Protein AF-A0A7Y0SFY8-F1 (afdb_monomer)

Structure (mmCIF, N/CA/C/O backbone):
data_AF-A0A7Y0SFY8-F1
#
_entry.id   AF-A0A7Y0SFY8-F1
#
loop_
_atom_site.group_PDB
_atom_site.id
_atom_site.type_symbol
_atom_site.label_atom_id
_atom_site.label_alt_id
_atom_site.label_comp_id
_atom_site.label_asym_id
_atom_site.label_entity_id
_atom_site.label_seq_id
_atom_site.pdbx_PDB_ins_code
_atom_site.Cartn_x
_atom_site.Cartn_y
_atom_site.Cartn_z
_atom_site.occupancy
_atom_site.B_iso_or_equiv
_atom_site.auth_seq_id
_atom_site.auth_comp_id
_atom_site.auth_asym_id
_atom_site.auth_atom_id
_atom_site.pdbx_PDB_model_num
ATOM 1 N N . VAL A 1 1 ? -7.876 0.802 7.768 1.00 87.81 1 VAL A N 1
ATOM 2 C CA . VAL A 1 1 ? -7.987 -0.620 8.190 1.00 87.81 1 VAL A CA 1
ATOM 3 C C . VAL A 1 1 ? -7.511 -0.828 9.629 1.00 87.81 1 VAL A C 1
ATOM 5 O O . VAL A 1 1 ? -8.339 -1.159 10.466 1.00 87.81 1 VAL A O 1
ATOM 8 N N . GLY A 1 2 ? -6.236 -0.569 9.954 1.00 93.88 2 GLY A N 1
ATOM 9 C CA . GLY A 1 2 ? -5.668 -0.890 11.279 1.00 93.88 2 GLY A CA 1
ATOM 10 C C . GLY A 1 2 ? -6.326 -0.209 12.489 1.00 93.88 2 GLY A C 1
ATOM 11 O O . GLY A 1 2 ? -6.548 -0.858 13.505 1.00 93.88 2 GLY A O 1
ATOM 12 N N . SER A 1 3 ? -6.717 1.065 12.393 1.00 97.06 3 SER A N 1
ATOM 13 C CA . SER A 1 3 ? -7.307 1.785 13.537 1.00 97.06 3 SER A CA 1
ATOM 14 C C . SER A 1 3 ? -8.636 1.190 14.020 1.00 97.06 3 SER A C 1
ATOM 16 O O . SER A 1 3 ? -8.899 1.182 15.217 1.00 97.06 3 SER A O 1
ATOM 18 N N . VAL A 1 4 ? -9.453 0.640 13.111 1.00 97.06 4 VAL A N 1
ATOM 19 C CA . VAL A 1 4 ? -10.701 -0.065 13.465 1.00 97.06 4 VAL A CA 1
ATOM 20 C C . VAL A 1 4 ? -10.394 -1.298 14.311 1.00 97.06 4 VAL A C 1
ATOM 22 O O . VAL A 1 4 ? -11.019 -1.501 15.347 1.00 97.06 4 VAL A O 1
ATOM 25 N N . GLN A 1 5 ? -9.407 -2.091 13.887 1.00 96.81 5 GLN A N 1
ATOM 26 C CA . GLN A 1 5 ? -8.980 -3.285 14.610 1.00 96.81 5 GLN A CA 1
ATOM 27 C C . GLN A 1 5 ? -8.456 -2.926 16.003 1.00 96.81 5 GLN A C 1
ATOM 29 O O . GLN A 1 5 ? -8.832 -3.572 16.974 1.00 96.81 5 GLN A O 1
ATOM 34 N N . LEU A 1 6 ? -7.634 -1.878 16.11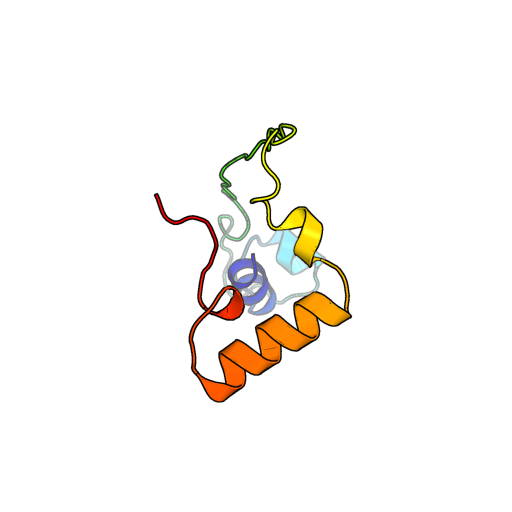5 1.00 98.25 6 LEU A N 1
ATOM 35 C CA . LEU A 1 6 ? -7.105 -1.427 17.402 1.00 98.25 6 LEU A CA 1
ATOM 36 C C . LEU A 1 6 ? -8.223 -1.022 18.375 1.00 98.25 6 LEU A C 1
ATOM 38 O O . LEU A 1 6 ? -8.195 -1.429 19.536 1.00 98.25 6 LEU A O 1
ATOM 42 N N . LEU A 1 7 ? -9.218 -0.259 17.909 1.00 98.31 7 LEU A N 1
ATOM 43 C CA . LEU A 1 7 ? -10.367 0.137 18.729 1.00 98.31 7 LEU A CA 1
ATOM 44 C C . LEU A 1 7 ? -11.166 -1.081 19.198 1.00 98.31 7 LEU A C 1
ATOM 46 O O . LEU A 1 7 ? -11.433 -1.209 20.393 1.00 98.31 7 LEU A O 1
ATOM 50 N N . GLN A 1 8 ? -11.473 -2.008 18.289 1.00 97.94 8 GLN A N 1
ATOM 51 C CA . GLN A 1 8 ? -12.230 -3.211 18.631 1.00 97.94 8 GLN A CA 1
ATOM 52 C C . GLN A 1 8 ? -11.467 -4.102 19.619 1.00 97.94 8 GLN A C 1
ATOM 54 O O . GLN A 1 8 ? -12.040 -4.501 20.625 1.00 97.94 8 GLN A O 1
ATOM 59 N N . LEU A 1 9 ? -10.162 -4.328 19.414 1.00 98.00 9 LEU A N 1
ATOM 60 C CA . LEU A 1 9 ? -9.297 -5.049 20.364 1.00 98.00 9 LEU A CA 1
ATOM 61 C C . LEU A 1 9 ? -9.184 -4.352 21.726 1.00 98.00 9 LEU A C 1
ATOM 63 O O . LEU A 1 9 ? -8.928 -5.003 22.735 1.00 98.00 9 LEU A O 1
ATOM 67 N N . SER A 1 10 ? -9.407 -3.040 21.767 1.00 98.38 10 SER A N 1
ATOM 68 C CA . SER A 1 10 ? -9.437 -2.255 23.004 1.00 98.38 10 SER A CA 1
ATOM 69 C C . SER A 1 10 ? -10.810 -2.255 23.691 1.00 98.38 10 SER A C 1
ATOM 71 O O . SER A 1 10 ? -10.963 -1.594 24.718 1.00 98.38 10 SER A O 1
ATOM 73 N N . GLY A 1 11 ? -11.807 -2.968 23.152 1.00 98.31 11 GLY A N 1
ATOM 74 C CA . GLY A 1 11 ? -13.173 -3.019 23.685 1.00 98.31 11 GLY A CA 1
ATOM 75 C C . GLY A 1 11 ? -14.072 -1.856 23.252 1.00 98.31 11 GLY A C 1
ATOM 76 O O . GLY A 1 11 ? -15.081 -1.592 23.906 1.00 98.31 11 GLY A O 1
ATOM 77 N N . ILE A 1 12 ? -13.710 -1.146 22.176 1.00 98.56 12 ILE A N 1
ATOM 78 C CA . ILE A 1 12 ? -14.455 -0.009 21.618 1.00 98.56 12 ILE A CA 1
ATOM 79 C C . ILE A 1 12 ? -14.987 -0.383 20.229 1.00 98.56 12 ILE A C 1
ATOM 81 O O . ILE A 1 12 ? -14.229 -0.492 19.265 1.00 98.56 12 ILE A O 1
ATOM 85 N N . GLY A 1 13 ? -16.300 -0.563 20.098 1.00 98.12 13 GLY A N 1
ATOM 86 C CA . GLY A 1 13 ? -16.913 -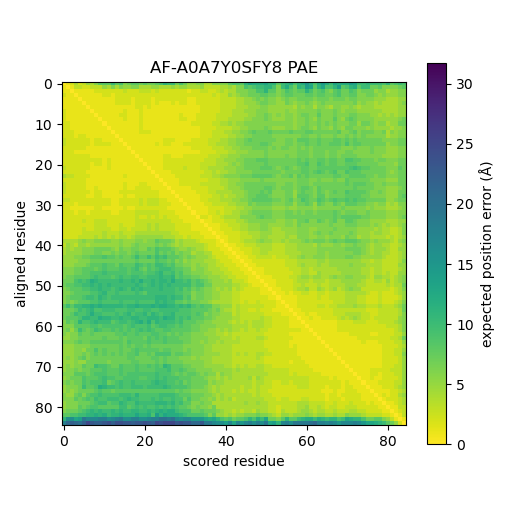0.956 18.828 1.00 98.12 13 GLY A CA 1
ATOM 87 C C . GLY A 1 13 ? -18.312 -1.557 18.967 1.00 98.12 13 GLY A C 1
ATOM 88 O O . GLY A 1 13 ? -18.904 -1.457 20.042 1.00 98.12 13 GLY A O 1
ATOM 89 N N . PRO A 1 14 ? -18.866 -2.161 17.899 1.00 98.31 14 PRO A N 1
ATOM 90 C CA . PRO A 1 14 ? -20.202 -2.746 17.926 1.00 98.31 14 PRO A CA 1
ATOM 91 C C . PRO A 1 14 ? -20.298 -3.870 18.956 1.00 98.31 14 PRO A C 1
ATOM 93 O O . PRO A 1 14 ? -19.504 -4.815 18.904 1.00 98.31 14 PRO A O 1
ATOM 96 N N . LYS A 1 15 ? -21.286 -3.811 19.854 1.00 97.94 15 LYS A N 1
ATOM 97 C CA . LYS A 1 15 ? -21.401 -4.755 20.982 1.00 97.94 15 LYS A CA 1
ATOM 98 C C . LYS A 1 15 ? -21.383 -6.214 20.516 1.00 97.94 15 LYS A C 1
ATOM 100 O O . LYS A 1 15 ? -20.570 -7.003 20.984 1.00 97.94 15 LYS A O 1
ATOM 105 N N . ALA A 1 16 ? -22.200 -6.538 19.514 1.00 97.75 16 ALA A N 1
ATOM 106 C CA . ALA A 1 16 ? -22.296 -7.890 18.966 1.00 97.75 16 ALA A CA 1
ATOM 107 C C . ALA A 1 16 ? -20.983 -8.385 18.331 1.00 97.75 16 ALA A C 1
ATOM 109 O O . ALA A 1 16 ? -20.692 -9.580 18.359 1.00 97.75 16 ALA A O 1
ATOM 110 N N . VAL A 1 17 ? -20.184 -7.483 17.749 1.00 97.62 17 VAL A N 1
ATOM 111 C CA . VAL A 1 17 ? -18.881 -7.833 17.161 1.00 97.62 17 VAL A CA 1
ATOM 112 C C . VAL A 1 17 ? -17.875 -8.149 18.262 1.00 97.62 17 VAL A C 1
ATOM 114 O O . VAL A 1 17 ? -17.178 -9.157 18.173 1.00 97.62 17 VAL A O 1
ATOM 117 N N . LEU A 1 18 ? -17.827 -7.315 19.302 1.00 98.50 18 LEU A N 1
ATOM 118 C CA . LEU A 1 18 ? -16.924 -7.490 20.438 1.00 98.50 18 LEU A CA 1
ATOM 119 C C . LEU A 1 18 ? -17.253 -8.754 21.240 1.00 98.50 18 LEU A C 1
ATOM 121 O O . LEU A 1 18 ? -16.365 -9.566 21.483 1.00 98.50 18 LEU A O 1
ATOM 125 N N . GLU A 1 19 ? -18.529 -8.975 21.563 1.00 97.88 19 GLU A N 1
ATOM 126 C CA . GLU A 1 19 ? -18.985 -10.163 22.295 1.00 97.88 19 GLU A CA 1
ATOM 127 C C . GLU A 1 19 ? -18.693 -11.450 21.518 1.00 97.88 19 GLU A C 1
ATOM 129 O O . GLU A 1 19 ? -18.161 -12.408 22.077 1.00 97.88 19 GLU A O 1
ATOM 134 N N . LYS A 1 20 ? -18.954 -11.459 20.203 1.00 98.19 20 LYS A N 1
ATOM 135 C CA . LYS A 1 20 ? -18.616 -12.596 19.333 1.00 98.19 20 LYS A CA 1
ATOM 136 C C . LYS A 1 20 ? -17.111 -12.881 19.304 1.00 98.19 20 LYS A C 1
ATOM 138 O O . LYS A 1 20 ? -16.717 -14.032 19.136 1.00 98.19 20 LYS A O 1
ATOM 143 N N . ALA A 1 21 ? -16.284 -11.848 19.443 1.00 97.38 21 ALA A N 1
ATOM 144 C CA . ALA A 1 21 ? -14.832 -11.965 19.497 1.00 97.38 21 ALA A CA 1
ATOM 145 C C . ALA A 1 21 ? -14.291 -12.271 20.909 1.00 97.38 21 ALA A C 1
ATOM 147 O O . ALA A 1 21 ? -13.078 -12.384 21.069 1.00 97.38 21 ALA A O 1
ATOM 148 N N . GLY A 1 22 ? -15.152 -12.407 21.927 1.00 98.12 22 GLY A N 1
ATOM 149 C CA . GLY A 1 22 ? -14.738 -12.634 23.315 1.00 98.12 22 GLY A CA 1
ATOM 150 C C . GLY A 1 22 ? -14.064 -11.422 23.966 1.00 98.12 22 GLY A C 1
ATOM 151 O O . GLY A 1 22 ? -13.289 -11.582 24.906 1.00 98.12 22 GLY A O 1
ATOM 152 N N . ILE A 1 23 ? -14.324 -10.216 23.457 1.00 98.31 23 ILE A N 1
ATOM 153 C CA . ILE A 1 23 ? -13.733 -8.968 23.941 1.00 98.31 23 ILE A CA 1
ATOM 154 C C . ILE A 1 23 ? -14.714 -8.284 24.893 1.00 98.31 23 ILE A C 1
ATOM 156 O O . ILE A 1 23 ? -15.886 -8.093 24.564 1.00 98.31 23 ILE A O 1
ATOM 160 N N . GLU A 1 24 ? -14.220 -7.874 26.061 1.00 98.25 24 GLU A N 1
ATOM 161 C CA . GLU A 1 24 ? -14.982 -7.054 27.001 1.00 98.25 24 GLU A CA 1
ATOM 162 C C . GLU A 1 24 ? -15.418 -5.735 26.344 1.00 98.25 24 GLU A C 1
ATOM 164 O O . GLU A 1 24 ? -14.606 -4.973 25.812 1.00 98.25 24 GLU A O 1
ATOM 169 N N . VAL A 1 25 ? -16.716 -5.444 26.406 1.00 98.31 25 VAL A N 1
ATOM 170 C CA . VAL A 1 25 ? -17.288 -4.219 25.844 1.00 98.31 25 VAL A CA 1
ATOM 171 C C . VAL A 1 25 ? -17.063 -3.065 26.817 1.00 98.31 25 VAL A C 1
ATOM 173 O O . VAL A 1 25 ? -17.851 -2.859 27.737 1.00 98.31 25 VAL A O 1
ATOM 176 N N . LYS A 1 26 ? -16.003 -2.284 26.591 1.00 98.25 26 LYS A N 1
ATOM 177 C CA . LYS A 1 26 ? -15.719 -1.061 27.361 1.00 98.25 26 LYS A CA 1
ATOM 178 C C . LYS A 1 26 ? -16.552 0.122 26.884 1.00 98.25 26 LYS A C 1
ATOM 180 O O . LYS A 1 26 ? -16.996 0.937 27.687 1.00 98.25 26 LYS A O 1
ATOM 185 N N . HIS A 1 27 ? -16.762 0.228 25.573 1.00 98.31 27 HIS A N 1
ATOM 186 C CA . HIS A 1 27 ? -17.583 1.276 24.978 1.00 98.31 27 HIS A CA 1
ATOM 187 C C . HIS A 1 27 ? -18.267 0.774 23.703 1.00 98.31 27 HIS A C 1
ATOM 189 O O . HIS A 1 27 ? -17.613 0.451 22.710 1.00 98.31 27 HIS A O 1
ATOM 195 N N . SER A 1 28 ? -19.599 0.726 23.723 1.00 97.62 28 SER A N 1
ATOM 196 C CA . SER A 1 28 ? -20.386 0.336 22.553 1.00 97.62 28 SER A CA 1
ATOM 197 C C . SER A 1 28 ? -20.421 1.482 21.544 1.00 97.62 28 SER A C 1
ATOM 199 O O . SER A 1 28 ? -21.022 2.521 21.811 1.00 97.62 28 SER A O 1
ATOM 201 N N . LEU A 1 29 ? -19.800 1.290 20.381 1.00 97.88 29 LEU A N 1
ATOM 202 C CA . LEU A 1 29 ? -19.740 2.286 19.310 1.00 97.88 29 LEU A CA 1
ATOM 203 C C . LEU A 1 29 ? -19.953 1.628 17.943 1.00 97.88 29 LEU A C 1
ATOM 205 O O . LEU A 1 29 ? -19.017 1.158 17.297 1.00 97.88 29 LEU A O 1
ATOM 209 N N . GLU A 1 30 ? -21.205 1.625 17.488 1.00 96.88 30 GLU A N 1
ATOM 210 C CA . GLU A 1 30 ? -21.656 0.900 16.288 1.00 96.88 30 GLU A CA 1
ATOM 211 C C . GLU A 1 30 ? -21.008 1.380 14.976 1.00 96.88 30 GLU A C 1
ATOM 213 O O . GLU A 1 30 ? -20.945 0.634 13.998 1.00 96.88 30 GLU A O 1
ATOM 218 N N . GLY A 1 31 ? -20.492 2.613 14.947 1.00 96.75 31 GLY A N 1
ATOM 219 C CA . GLY A 1 31 ? -19.806 3.171 13.779 1.00 96.75 31 GLY A CA 1
ATOM 220 C C . GLY A 1 31 ? -18.417 2.575 13.518 1.00 96.75 31 GLY A C 1
ATOM 221 O O . GLY A 1 31 ? -17.922 2.654 12.393 1.00 96.75 31 GLY A O 1
ATOM 222 N N . VAL A 1 32 ? -17.774 1.960 14.520 1.00 97.69 32 VAL A N 1
ATOM 223 C CA . VAL A 1 32 ? -16.425 1.395 14.358 1.00 97.69 32 VAL A CA 1
ATOM 224 C C . VAL A 1 32 ? -16.469 0.214 13.387 1.00 97.69 32 VAL A C 1
ATOM 226 O O . VAL A 1 32 ? -17.129 -0.795 13.629 1.00 97.69 32 VAL A O 1
ATOM 229 N N . GLY A 1 33 ? -15.731 0.339 12.284 1.00 95.50 33 GLY A N 1
ATOM 230 C CA . GLY A 1 33 ? -15.705 -0.652 11.205 1.00 95.50 33 GLY A CA 1
ATOM 231 C C . GLY A 1 33 ? -16.816 -0.492 10.167 1.00 95.50 33 GLY A C 1
ATOM 232 O O . GLY A 1 33 ? -16.980 -1.366 9.318 1.00 95.50 33 GLY A O 1
ATOM 233 N N . LYS A 1 34 ? -17.573 0.609 10.211 1.00 95.81 34 LYS A N 1
ATOM 234 C CA . LYS A 1 34 ? -18.549 0.997 9.183 1.00 95.81 34 LYS A CA 1
ATOM 235 C C . LYS A 1 34 ? -18.000 2.123 8.309 1.00 95.81 34 LYS A C 1
ATOM 237 O O . LYS A 1 34 ? -16.950 2.687 8.600 1.00 95.81 34 LYS A O 1
ATOM 242 N N . ASN A 1 35 ? -18.739 2.439 7.241 1.00 95.56 35 ASN A N 1
ATOM 243 C CA . ASN A 1 35 ? -18.429 3.528 6.311 1.00 95.56 35 ASN A CA 1
ATOM 244 C C . ASN A 1 35 ? -16.999 3.447 5.737 1.00 95.56 35 ASN A C 1
ATOM 246 O O . ASN A 1 35 ? -16.299 4.453 5.640 1.00 95.56 35 ASN A O 1
ATOM 250 N N . LEU A 1 36 ? -16.551 2.237 5.386 1.00 95.69 36 LEU A N 1
ATOM 251 C CA . LEU A 1 36 ? -15.322 2.091 4.617 1.00 95.69 36 LEU A CA 1
ATOM 252 C C . LEU A 1 36 ? -15.582 2.638 3.214 1.00 95.69 36 LEU A C 1
ATOM 254 O O . LEU A 1 36 ? -16.463 2.148 2.511 1.00 95.69 36 LEU A O 1
ATOM 258 N N . GLN A 1 37 ? -14.821 3.655 2.842 1.00 96.50 37 GLN A N 1
ATOM 259 C CA . GLN A 1 37 ? -14.833 4.241 1.513 1.00 96.50 37 GLN A CA 1
ATOM 260 C C . GLN A 1 37 ? -13.471 4.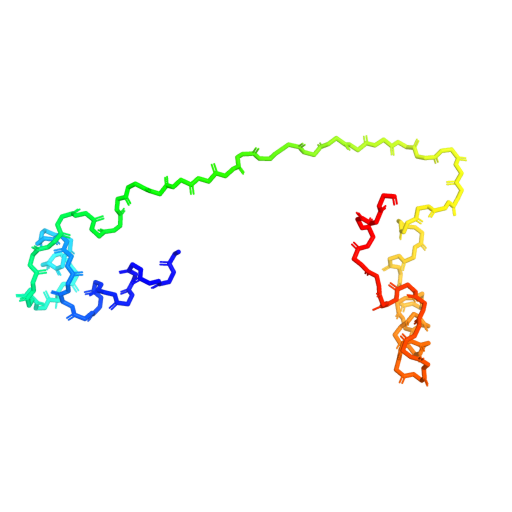013 0.881 1.00 96.50 37 GLN A C 1
ATOM 262 O O . GLN A 1 37 ? -12.455 3.989 1.580 1.00 96.50 37 GLN A O 1
ATOM 267 N N . ASP A 1 38 ? -13.477 3.840 -0.429 1.00 97.06 38 ASP A N 1
ATOM 268 C CA . ASP A 1 38 ? -12.272 3.667 -1.217 1.00 97.06 38 ASP A CA 1
ATOM 269 C C . ASP A 1 38 ? -12.461 4.325 -2.582 1.00 97.06 38 ASP A C 1
ATOM 271 O O . ASP A 1 38 ? -13.591 4.542 -3.033 1.00 97.06 38 ASP A O 1
ATOM 275 N N . HIS A 1 39 ? -11.354 4.652 -3.234 1.00 96.12 39 HIS A N 1
ATOM 276 C CA . HIS A 1 39 ? -11.358 5.118 -4.612 1.00 96.12 39 HIS A CA 1
ATOM 277 C C . HIS A 1 39 ? -11.138 3.913 -5.523 1.00 96.12 39 HIS A C 1
ATOM 279 O O . HIS A 1 39 ? -10.065 3.318 -5.532 1.00 96.12 39 HIS A O 1
ATOM 285 N N . LEU A 1 40 ? -12.161 3.547 -6.298 1.00 94.94 40 LEU A N 1
ATOM 286 C CA . LEU A 1 40 ? -12.045 2.453 -7.260 1.00 94.94 40 LEU A CA 1
ATOM 287 C C . LEU A 1 40 ? -11.099 2.855 -8.398 1.00 94.94 40 LEU A C 1
ATOM 289 O O . LEU A 1 40 ? -11.303 3.885 -9.041 1.00 94.94 40 LEU A O 1
ATOM 293 N N . GLU A 1 41 ? -10.101 2.018 -8.669 1.00 95.12 41 GLU A N 1
ATOM 294 C CA . GLU A 1 41 ? -9.108 2.245 -9.718 1.00 95.12 41 GLU A CA 1
ATOM 295 C C . GLU A 1 41 ? -9.169 1.150 -10.793 1.00 95.12 41 GLU A C 1
ATOM 297 O O . GLU A 1 41 ? -9.344 -0.034 -10.496 1.00 95.12 41 GLU A O 1
ATOM 302 N N . VAL A 1 42 ? -9.011 1.551 -12.059 1.00 95.75 42 VAL A N 1
ATOM 303 C CA . VAL A 1 42 ? -8.896 0.648 -13.213 1.00 95.75 42 VAL A CA 1
ATOM 304 C C . VAL A 1 42 ? -7.676 1.047 -14.034 1.00 95.75 42 VAL A C 1
ATOM 306 O O . VAL A 1 42 ? -7.588 2.173 -14.522 1.00 95.75 42 VAL A O 1
ATOM 309 N N . TYR A 1 43 ? -6.751 0.106 -14.224 1.00 92.62 43 TYR A N 1
ATOM 310 C CA . TYR A 1 43 ? -5.537 0.331 -15.005 1.00 92.62 43 TYR A CA 1
ATOM 311 C C . TYR A 1 43 ? -5.744 0.001 -16.483 1.00 92.62 43 TYR A C 1
ATOM 313 O O . TYR A 1 43 ? -6.147 -1.109 -16.834 1.00 92.62 43 TYR A O 1
ATOM 321 N N . PHE A 1 44 ? -5.365 0.933 -17.355 1.00 93.94 44 PHE A N 1
ATOM 322 C CA . PHE A 1 44 ? -5.242 0.695 -18.790 1.00 93.94 44 PHE A CA 1
ATOM 323 C C . PHE A 1 44 ? -3.768 0.631 -19.168 1.00 93.94 44 PHE A C 1
ATOM 325 O O . PHE A 1 44 ? -2.998 1.543 -18.872 1.00 93.94 44 PHE A O 1
ATOM 332 N N . GLN A 1 45 ? -3.375 -0.448 -19.836 1.00 93.19 45 GLN A N 1
ATOM 333 C CA . GLN A 1 45 ? -2.000 -0.658 -20.274 1.00 93.19 45 GLN A CA 1
ATOM 334 C C . GLN A 1 45 ? -1.936 -0.622 -21.796 1.00 93.19 45 GLN A C 1
ATOM 336 O O . GLN A 1 45 ? -2.734 -1.264 -22.477 1.00 93.19 45 GLN A O 1
ATOM 341 N N . TYR A 1 46 ? -0.961 0.112 -22.325 1.00 93.50 46 TYR A N 1
ATOM 342 C CA . TYR A 1 46 ? -0.738 0.262 -23.759 1.00 93.50 46 TYR A CA 1
ATOM 343 C C . TYR A 1 46 ? 0.697 -0.105 -24.113 1.00 93.50 46 TYR A C 1
ATOM 345 O O . TYR A 1 46 ? 1.632 0.146 -23.350 1.00 93.50 46 TYR A O 1
ATOM 353 N N . HIS A 1 47 ? 0.885 -0.672 -25.304 1.00 94.12 47 HIS A N 1
ATOM 354 C CA . HIS A 1 47 ? 2.220 -0.922 -25.825 1.00 94.12 47 HIS A CA 1
ATOM 355 C C . HIS A 1 47 ? 2.885 0.396 -26.241 1.0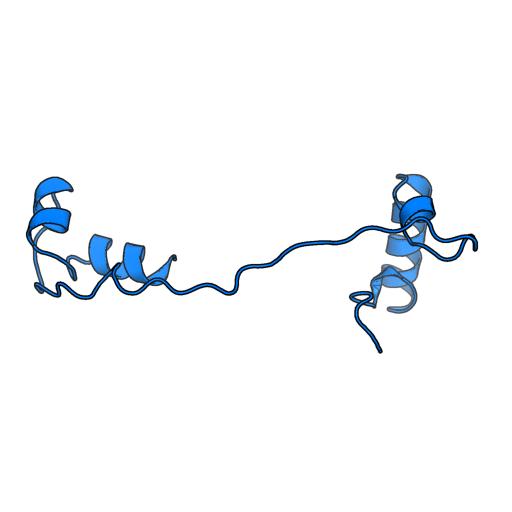0 94.12 47 HIS A C 1
ATOM 357 O O . HIS A 1 47 ? 2.387 1.111 -27.115 1.00 94.12 47 HIS A O 1
ATOM 363 N N . CYS A 1 48 ? 4.035 0.707 -25.643 1.00 94.69 48 CYS A N 1
ATOM 364 C CA . CYS A 1 48 ? 4.841 1.850 -26.050 1.00 94.69 48 CYS A CA 1
ATOM 365 C C . CYS A 1 48 ? 5.693 1.484 -27.269 1.00 94.69 48 CYS A C 1
ATOM 367 O O . CYS A 1 48 ? 6.474 0.538 -27.223 1.00 94.69 48 CYS A O 1
ATOM 369 N N . LYS A 1 49 ? 5.583 2.269 -28.346 1.00 95.69 49 LYS A N 1
ATOM 370 C CA . LYS A 1 49 ? 6.383 2.080 -29.570 1.00 95.69 49 LYS A CA 1
ATOM 371 C C . LYS A 1 49 ? 7.866 2.421 -29.381 1.00 95.69 49 LYS A C 1
ATOM 373 O O . LYS A 1 49 ? 8.689 2.046 -30.207 1.00 95.69 49 LYS A O 1
ATOM 378 N N . GLN A 1 50 ? 8.201 3.168 -28.331 1.00 94.81 50 GLN A N 1
ATOM 379 C CA . GLN A 1 50 ? 9.562 3.590 -28.019 1.00 94.81 50 GLN A CA 1
ATOM 380 C C . GLN A 1 50 ? 10.110 2.783 -26.830 1.00 94.81 50 GLN A C 1
ATOM 382 O O . GLN A 1 50 ? 9.362 2.469 -25.902 1.00 94.81 50 GLN A O 1
ATOM 387 N N . PRO A 1 51 ? 11.419 2.483 -26.787 1.00 90.88 51 PRO A N 1
ATOM 388 C CA . PRO A 1 51 ? 12.030 1.680 -25.726 1.00 90.88 51 PRO A CA 1
ATOM 389 C C . PRO A 1 51 ? 12.291 2.485 -24.436 1.00 90.88 51 PRO A C 1
ATOM 391 O O . PRO A 1 51 ? 13.326 2.328 -23.795 1.00 90.88 51 PRO A O 1
ATOM 394 N N . ILE A 1 52 ? 11.363 3.364 -24.054 1.00 89.06 52 ILE A N 1
ATOM 395 C CA . ILE A 1 52 ? 11.506 4.300 -22.925 1.00 89.06 52 ILE A CA 1
ATOM 396 C C . ILE A 1 52 ? 10.821 3.813 -21.643 1.00 89.06 52 ILE A C 1
ATOM 398 O O . ILE A 1 52 ? 11.007 4.390 -20.578 1.00 89.06 52 ILE A O 1
ATOM 402 N N . THR A 1 53 ? 10.027 2.744 -21.724 1.00 92.06 53 THR A N 1
ATOM 403 C CA . THR A 1 53 ? 9.297 2.217 -20.564 1.00 92.06 53 THR A CA 1
ATOM 404 C C . THR A 1 53 ? 10.226 1.511 -19.580 1.00 92.06 53 THR A C 1
ATOM 406 O O . THR A 1 53 ? 11.183 0.845 -19.987 1.00 92.06 53 THR A O 1
ATOM 409 N N . LEU A 1 54 ? 9.850 1.511 -18.302 1.00 92.25 54 LEU A N 1
ATOM 410 C CA . LEU A 1 54 ? 10.528 0.736 -17.258 1.00 92.25 54 LEU A CA 1
ATOM 411 C C . LEU A 1 54 ? 10.383 -0.777 -17.404 1.00 92.25 54 LEU A C 1
ATOM 413 O O . LEU A 1 54 ? 11.122 -1.514 -16.758 1.00 92.25 54 LEU A O 1
ATOM 417 N N . ASN A 1 55 ? 9.480 -1.257 -18.263 1.00 92.12 55 ASN A N 1
ATOM 418 C CA . ASN A 1 55 ? 9.274 -2.688 -18.471 1.00 92.12 55 ASN A CA 1
ATOM 419 C C . ASN A 1 55 ? 10.582 -3.407 -18.862 1.00 92.12 55 ASN A C 1
ATOM 421 O O . ASN A 1 55 ? 10.857 -4.510 -18.399 1.00 92.12 55 ASN A O 1
ATOM 425 N N . SER A 1 56 ? 11.453 -2.742 -19.633 1.00 90.62 56 SER A N 1
ATOM 426 C CA . SER A 1 56 ? 12.770 -3.273 -20.019 1.00 90.62 56 SER A CA 1
ATOM 427 C C . SER A 1 56 ? 13.804 -3.292 -18.881 1.00 90.62 56 SER A C 1
ATOM 429 O O . SER A 1 56 ? 14.854 -3.917 -19.013 1.00 90.62 56 SER A O 1
ATOM 431 N N . LYS A 1 57 ? 13.528 -2.623 -17.755 1.00 92.81 57 LYS A N 1
ATOM 432 C CA . LYS A 1 57 ? 14.435 -2.461 -16.605 1.00 92.81 57 LYS A CA 1
ATOM 433 C C . LYS A 1 57 ? 14.106 -3.387 -15.430 1.00 92.81 57 LYS A C 1
ATOM 435 O O . LYS A 1 57 ? 14.757 -3.307 -14.392 1.00 92.81 57 LYS A O 1
ATOM 440 N N . LEU A 1 58 ? 13.128 -4.285 -15.572 1.00 93.00 58 LEU A N 1
ATOM 441 C CA . LEU A 1 58 ? 12.654 -5.139 -14.473 1.00 93.00 58 LEU A CA 1
ATOM 442 C C . LEU A 1 58 ? 13.588 -6.314 -14.120 1.00 93.00 58 LEU A C 1
ATOM 444 O O . LEU A 1 58 ? 13.405 -6.940 -13.071 1.00 93.00 58 LEU A O 1
ATOM 448 N N . GLY A 1 59 ? 14.590 -6.604 -14.957 1.00 96.00 59 GLY A N 1
ATOM 449 C CA . GLY A 1 59 ? 15.579 -7.660 -14.722 1.00 96.00 59 GLY A CA 1
ATOM 450 C C . GLY A 1 59 ? 16.544 -7.359 -13.567 1.00 96.00 59 GLY A C 1
ATOM 451 O O . GLY A 1 59 ? 16.806 -6.202 -13.238 1.00 96.00 59 GLY A O 1
ATOM 452 N N . LEU A 1 60 ? 17.115 -8.411 -12.968 1.00 96.88 60 LEU A N 1
ATOM 453 C CA . LEU A 1 60 ? 17.977 -8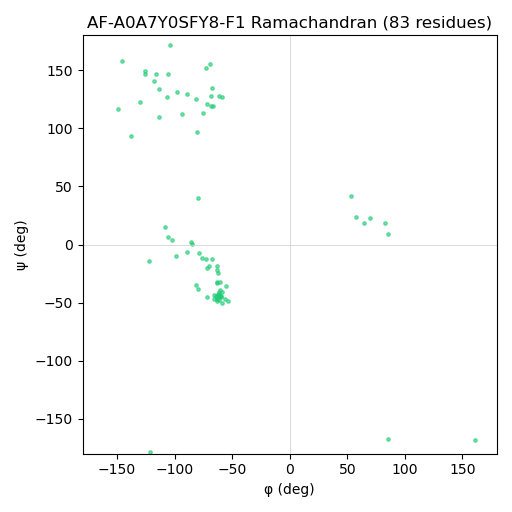.305 -11.779 1.00 96.88 60 LEU A CA 1
ATOM 454 C C . LEU A 1 60 ? 19.213 -7.424 -11.999 1.00 96.88 60 LEU A C 1
ATOM 456 O O . LEU A 1 60 ? 19.543 -6.617 -11.136 1.00 96.88 60 LEU A O 1
ATOM 460 N N . VAL A 1 61 ? 19.862 -7.530 -13.164 1.00 97.31 61 VAL A N 1
ATOM 461 C CA . VAL A 1 61 ? 21.045 -6.717 -13.495 1.00 97.31 61 VAL A CA 1
ATOM 462 C C . VAL A 1 61 ? 20.686 -5.232 -13.555 1.00 97.31 61 VAL A C 1
ATOM 464 O O . VAL A 1 61 ? 21.350 -4.412 -12.927 1.00 97.31 61 VAL A O 1
ATOM 467 N N . SER A 1 62 ? 19.607 -4.877 -14.261 1.00 96.06 62 SER A N 1
ATOM 468 C CA . SER A 1 62 ? 19.149 -3.487 -14.354 1.00 96.06 62 SER A CA 1
ATOM 469 C C . SER A 1 62 ? 18.746 -2.929 -12.992 1.00 96.06 62 SER A C 1
ATOM 471 O O . SER A 1 62 ? 19.148 -1.818 -12.662 1.00 96.06 62 SER A O 1
ATOM 473 N N . LYS A 1 63 ? 18.031 -3.708 -12.172 1.00 96.62 63 LYS A N 1
ATOM 474 C CA . LYS A 1 63 ? 17.689 -3.321 -10.795 1.00 96.62 63 LYS A CA 1
ATOM 475 C C . LYS A 1 63 ? 18.929 -3.105 -9.927 1.00 96.62 63 LYS A C 1
ATOM 477 O O . LYS A 1 63 ? 18.970 -2.134 -9.179 1.00 96.62 63 LYS A O 1
ATOM 482 N N . GLY A 1 64 ? 19.938 -3.968 -10.058 1.00 97.62 64 GLY A N 1
ATOM 483 C CA . GLY A 1 64 ? 21.219 -3.824 -9.368 1.00 97.62 64 GLY A CA 1
ATOM 484 C C . GLY A 1 64 ? 21.913 -2.510 -9.722 1.00 97.62 64 GLY A C 1
ATOM 485 O O . GLY A 1 64 ? 22.241 -1.738 -8.828 1.00 97.62 64 GLY A O 1
ATOM 486 N N . LEU A 1 65 ? 22.046 -2.209 -11.018 1.00 97.88 65 LEU A N 1
ATOM 487 C CA . LEU A 1 65 ? 22.664 -0.965 -11.491 1.00 97.88 65 LEU A CA 1
ATOM 488 C C . LEU A 1 65 ? 21.903 0.286 -11.029 1.00 97.88 65 LEU A C 1
ATOM 490 O O . LEU A 1 65 ? 22.530 1.229 -10.553 1.00 97.88 65 LEU A O 1
ATOM 494 N N . ILE A 1 66 ? 20.568 0.277 -11.118 1.00 97.44 66 ILE A N 1
ATOM 495 C CA . ILE A 1 66 ? 19.718 1.381 -10.642 1.00 97.44 66 ILE A CA 1
ATOM 496 C C . ILE A 1 66 ? 19.905 1.588 -9.131 1.00 97.44 66 ILE A C 1
ATOM 498 O O . ILE A 1 66 ? 20.063 2.718 -8.671 1.00 97.44 66 ILE A O 1
ATOM 502 N N . GLY A 1 67 ? 19.930 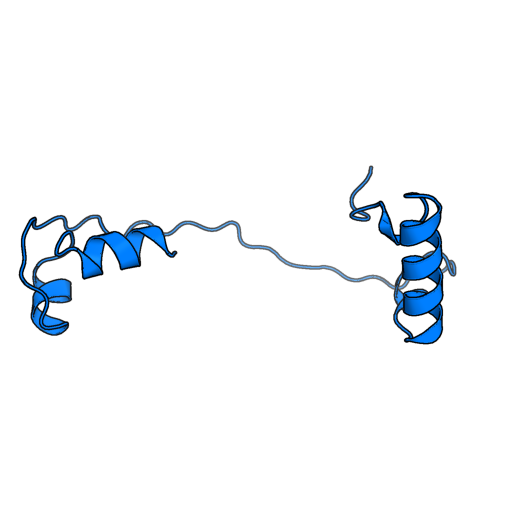0.500 -8.355 1.00 97.62 67 GLY A N 1
ATOM 503 C CA . GLY A 1 67 ? 20.180 0.555 -6.916 1.00 97.62 67 GLY A CA 1
ATOM 504 C C . GLY A 1 67 ? 21.565 1.115 -6.587 1.00 97.62 67 GLY A C 1
ATOM 505 O O . GLY A 1 67 ? 21.686 1.975 -5.717 1.00 97.62 67 GLY A O 1
ATOM 506 N N . THR A 1 68 ? 22.605 0.685 -7.305 1.00 98.25 68 THR A N 1
ATOM 507 C CA . THR A 1 68 ? 23.972 1.197 -7.130 1.00 98.25 68 THR A CA 1
ATOM 508 C C . THR A 1 68 ? 24.071 2.685 -7.460 1.00 98.25 68 THR A C 1
ATOM 510 O O . THR A 1 68 ? 24.637 3.437 -6.668 1.00 98.25 68 THR A O 1
ATOM 513 N N . GLU A 1 69 ? 23.491 3.134 -8.578 1.00 98.00 69 GLU A N 1
ATOM 514 C CA . GLU A 1 69 ? 23.444 4.555 -8.946 1.00 98.00 69 GLU A CA 1
ATOM 515 C C . GLU A 1 69 ? 22.788 5.382 -7.836 1.00 98.00 69 GLU A C 1
ATOM 517 O O . GLU A 1 69 ? 23.348 6.392 -7.397 1.00 98.00 69 GLU A O 1
ATOM 522 N N . TRP A 1 70 ? 21.649 4.919 -7.316 1.00 98.06 70 TRP A N 1
ATOM 523 C CA . TRP A 1 70 ? 20.944 5.611 -6.246 1.00 98.06 70 TRP A CA 1
ATOM 524 C C . TRP A 1 70 ? 21.733 5.634 -4.933 1.00 98.06 70 TRP A C 1
ATOM 526 O O . TRP A 1 70 ? 21.823 6.682 -4.300 1.00 98.06 70 TRP A O 1
ATOM 536 N N . ILE A 1 71 ? 22.349 4.521 -4.521 1.00 98.38 71 ILE A N 1
ATOM 537 C CA . ILE A 1 71 ? 23.155 4.462 -3.2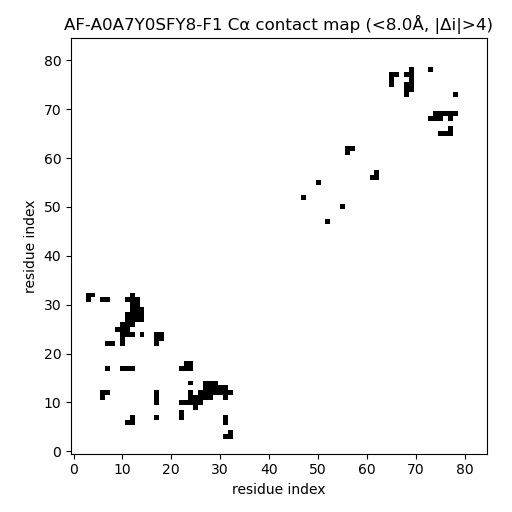89 1.00 98.38 71 ILE A CA 1
ATOM 538 C C . ILE A 1 71 ? 24.315 5.459 -3.349 1.00 98.38 71 ILE A C 1
ATOM 540 O O . ILE A 1 71 ? 24.569 6.161 -2.370 1.00 98.38 71 ILE A O 1
ATOM 544 N N . LEU A 1 72 ? 25.001 5.527 -4.492 1.00 98.25 72 LEU A N 1
ATOM 545 C CA . LEU A 1 72 ? 26.209 6.332 -4.648 1.00 98.25 72 LEU A CA 1
ATOM 546 C C . LEU A 1 72 ? 25.915 7.810 -4.909 1.00 98.25 72 LEU A C 1
ATOM 548 O O . LEU A 1 72 ? 26.675 8.670 -4.470 1.00 98.25 72 LEU A O 1
ATOM 552 N N . THR A 1 73 ? 24.838 8.118 -5.631 1.00 97.94 73 THR A N 1
ATOM 553 C CA . THR A 1 73 ? 24.604 9.478 -6.150 1.00 97.94 73 THR A CA 1
ATOM 554 C C . THR A 1 73 ? 23.294 10.106 -5.695 1.00 97.94 73 THR A C 1
ATOM 556 O O . THR A 1 73 ? 23.129 11.315 -5.847 1.00 97.94 73 THR A O 1
ATOM 559 N N . ARG A 1 74 ? 22.365 9.310 -5.145 1.00 97.00 74 ARG A N 1
ATOM 560 C CA . ARG A 1 74 ? 20.978 9.699 -4.824 1.00 97.00 74 ARG A CA 1
ATOM 561 C C . ARG A 1 74 ? 20.182 10.211 -6.031 1.00 97.00 74 ARG A C 1
ATOM 563 O O . ARG A 1 74 ? 19.215 10.945 -5.862 1.00 97.00 74 ARG A O 1
ATOM 570 N N . LYS A 1 75 ? 20.586 9.828 -7.245 1.00 95.75 75 LYS A N 1
ATOM 571 C CA . LYS A 1 75 ? 19.964 10.213 -8.521 1.00 95.75 75 LYS A CA 1
ATOM 572 C C . LYS A 1 75 ? 19.503 8.973 -9.298 1.00 95.75 75 LYS A C 1
ATOM 574 O O . LYS A 1 75 ? 19.640 7.846 -8.822 1.00 95.75 75 LYS A O 1
ATOM 579 N N . GLY A 1 76 ? 18.958 9.201 -10.492 1.00 94.06 76 GLY A N 1
ATOM 580 C CA . GLY A 1 76 ? 18.586 8.153 -11.442 1.00 94.06 76 GLY A CA 1
ATOM 581 C C . GLY A 1 76 ? 17.193 7.572 -11.204 1.00 94.06 76 GLY A C 1
ATOM 582 O O . GLY A 1 76 ? 16.394 8.110 -10.437 1.00 94.06 76 GLY A O 1
ATOM 583 N N . LEU A 1 77 ? 16.904 6.445 -11.863 1.00 94.31 77 LEU A N 1
ATOM 584 C CA . LEU A 1 77 ? 15.581 5.801 -11.829 1.00 94.31 77 LEU A CA 1
ATOM 585 C C . LEU A 1 77 ? 15.165 5.323 -10.428 1.00 94.31 77 LEU A C 1
ATOM 587 O O . LEU A 1 77 ? 13.986 5.111 -10.192 1.00 94.31 77 LEU A O 1
ATOM 591 N N . GLY A 1 78 ? 16.106 5.171 -9.493 1.00 95.19 78 GLY A N 1
ATOM 592 C CA . GLY A 1 78 ? 15.803 4.831 -8.099 1.00 95.19 78 GLY A CA 1
ATOM 593 C C . GLY A 1 78 ? 15.315 6.014 -7.252 1.00 95.19 78 GLY A C 1
ATOM 594 O O . GLY A 1 78 ? 14.948 5.812 -6.100 1.00 95.19 78 GLY A O 1
ATOM 595 N N . ALA A 1 79 ? 15.342 7.241 -7.787 1.00 95.38 79 ALA A N 1
ATOM 596 C CA . ALA A 1 79 ? 14.986 8.473 -7.074 1.00 95.38 79 ALA A CA 1
ATOM 597 C C . ALA A 1 79 ? 13.619 9.065 -7.478 1.00 95.38 79 ALA A C 1
ATOM 599 O O . ALA A 1 79 ? 13.293 10.170 -7.055 1.00 95.38 79 ALA A O 1
ATOM 600 N N . THR A 1 80 ? 12.842 8.365 -8.303 1.00 92.56 80 THR A N 1
ATOM 601 C CA . THR A 1 80 ? 11.574 8.833 -8.889 1.00 92.56 80 THR A CA 1
ATOM 602 C C . THR A 1 80 ? 10.459 7.831 -8.588 1.00 92.56 80 THR A C 1
ATOM 604 O O . THR A 1 80 ? 10.711 6.634 -8.442 1.00 92.56 80 THR A O 1
ATOM 607 N N . ASN A 1 81 ? 9.222 8.321 -8.464 1.00 91.81 81 ASN A N 1
ATOM 608 C CA . ASN A 1 81 ? 8.033 7.467 -8.371 1.00 91.81 81 ASN A CA 1
ATOM 609 C C . ASN A 1 81 ? 7.436 7.141 -9.752 1.00 91.81 81 ASN A C 1
ATOM 611 O O . ASN A 1 81 ? 6.520 6.327 -9.833 1.00 91.81 81 ASN A O 1
ATOM 615 N N . HIS A 1 82 ? 7.964 7.762 -10.811 1.00 89.69 82 HIS A N 1
ATOM 616 C CA . HIS A 1 82 ? 7.553 7.640 -12.208 1.00 89.69 82 HIS A CA 1
ATOM 617 C C . HIS A 1 82 ? 6.138 8.146 -12.520 1.00 89.69 82 HIS A C 1
ATOM 619 O O . HIS A 1 82 ? 5.583 7.813 -13.566 1.00 89.69 82 HIS A O 1
ATOM 625 N N . PHE A 1 83 ? 5.574 8.965 -11.631 1.00 86.12 83 PHE A N 1
ATOM 626 C CA . PHE A 1 83 ? 4.293 9.653 -11.808 1.00 86.12 83 PHE A CA 1
ATOM 627 C C . PHE A 1 83 ? 4.472 11.161 -12.044 1.00 86.12 83 PHE A C 1
ATOM 629 O O . PHE A 1 83 ? 3.518 11.925 -11.896 1.00 86.12 83 PHE A O 1
ATOM 636 N N . GLU A 1 84 ? 5.684 11.619 -12.371 1.00 78.38 84 GLU A N 1
ATOM 637 C CA . GLU A 1 84 ? 5.900 13.026 -12.705 1.00 78.38 84 GLU A CA 1
ATOM 638 C C . GLU A 1 84 ? 5.204 13.373 -14.036 1.00 78.38 84 GLU A C 1
ATOM 640 O O . GLU A 1 84 ? 5.270 12.602 -14.996 1.00 78.38 84 GLU A O 1
ATOM 645 N N . SER A 1 85 ? 4.497 14.511 -14.065 1.00 49.41 85 SER A N 1
ATOM 646 C CA . SER A 1 85 ? 3.837 15.074 -15.259 1.00 49.41 85 SER A CA 1
ATOM 647 C C . SER A 1 85 ? 4.738 16.049 -16.003 1.00 49.41 85 SER A C 1
ATOM 649 O O . SER A 1 85 ? 5.504 16.766 -15.320 1.00 49.41 85 SER A O 1
#

Mean predicted aligned error: 4.95 Å

Sequence (85 aa):
VGSVQLLQLSGIGPKAVLEKAGIEVKHSLEGVGKNLQDHLEVYFQYHCKQPITLNSKLGLVSKGLIGTEWILTRKGLGATNHFES

Foldseek 3Di:
DVVLVVCLQVQHEDPVVNVVVVHHNPYHDDCRPPDDDDDDDDDDDDDDPDPPDCVVQPDPVSVVVQVVCCVVPVDDPVVDPPPDD

Secondary structure (DSSP, 8-state):
-HHHHHHHHTTEE-HHHHHHTT---SEE-TTTT---------------SSTTSGGGG-SHHHHHHHHHHHHHHS-SGGG--S---

InterPro domains:
  IPR0121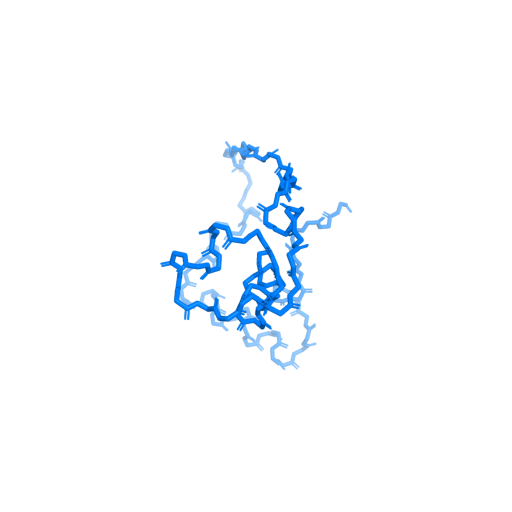32 Glucose-methanol-choline oxidoreductase [PTHR11552] (2-84)
  IPR036188 FAD/NAD(P)-binding domain superfamily [G3DSA:3.50.50.60] (1-38)
  IPR036188 FAD/NAD(P)-binding domain superfamily [SSF51905] (2-84)

pLDDT: mean 95.1, std 5.97, range [49.41, 98.56]

Solvent-accessible surface area (backbone atoms only — not comparable to full-atom values): 5533 Å² total; per-residue (Å²): 116,66,69,45,53,54,36,38,78,68,14,35,19,31,56,72,60,29,55,76,70,73,36,67,76,74,39,78,34,74,65,55,80,51,89,84,79,80,83,90,81,83,89,84,86,78,90,71,94,59,97,78,58,66,78,84,44,73,47,71,69,48,45,48,53,35,50,50,46,21,75,77,67,67,39,66,79,62,64,59,90,82,74,82,129

Radius of gyration: 23.41 Å; Cα contacts (8 Å, |Δi|>4): 67; chains: 1; bounding box: 48×28×57 Å

Organism: Vibrio parahaemolyticus (NC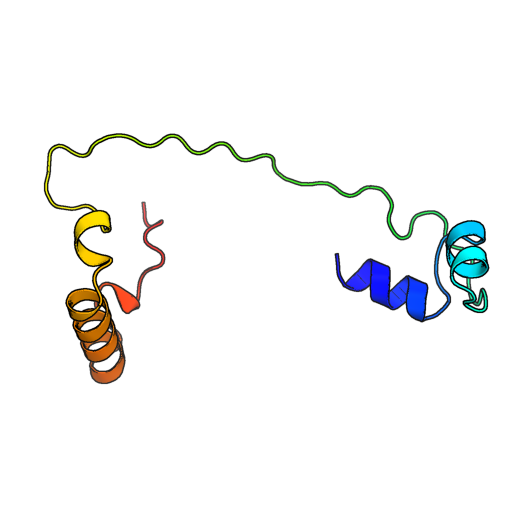BI:txid670)